Protein AF-A0A4S0I8N6-F1 (afdb_monomer_lite)

Structure (mmCIF, N/CA/C/O backbone):
data_AF-A0A4S0I8N6-F1
#
_entry.id   AF-A0A4S0I8N6-F1
#
loop_
_atom_site.group_PDB
_atom_site.id
_atom_site.type_symbol
_atom_site.label_atom_id
_atom_site.label_alt_id
_atom_site.label_comp_id
_atom_site.label_asym_id
_atom_site.label_entity_id
_atom_site.label_seq_id
_atom_site.pdbx_PDB_ins_code
_atom_site.Cartn_x
_atom_site.Cartn_y
_atom_site.Cartn_z
_atom_site.occupancy
_atom_site.B_iso_or_equiv
_atom_site.auth_seq_id
_atom_site.auth_comp_id
_atom_site.auth_asym_id
_atom_site.auth_atom_id
_atom_site.pdbx_PDB_model_num
ATOM 1 N N . GLY A 1 1 ? 39.212 -4.561 -5.520 1.00 42.09 1 GLY A N 1
ATOM 2 C CA . GLY A 1 1 ? 37.878 -4.987 -5.973 1.00 42.09 1 GLY A CA 1
ATOM 3 C C . GLY A 1 1 ? 37.322 -5.950 -4.957 1.00 42.09 1 GLY A C 1
ATOM 4 O O . GLY A 1 1 ? 37.883 -7.023 -4.812 1.00 42.09 1 GLY A O 1
ATOM 5 N N . GLY A 1 2 ? 36.308 -5.541 -4.199 1.00 39.41 2 GLY A N 1
ATOM 6 C CA . GLY A 1 2 ? 35.622 -6.404 -3.240 1.00 39.41 2 GLY A CA 1
ATOM 7 C C . GLY A 1 2 ? 34.197 -6.607 -3.722 1.00 39.41 2 GLY A C 1
ATOM 8 O O . GLY A 1 2 ? 33.396 -5.681 -3.649 1.00 39.41 2 GLY A O 1
ATOM 9 N N . GLY A 1 3 ? 33.908 -7.778 -4.287 1.00 42.12 3 GLY A N 1
ATOM 10 C CA . GLY A 1 3 ? 32.547 -8.160 -4.640 1.00 42.12 3 GLY A CA 1
ATOM 11 C C . GLY A 1 3 ? 31.750 -8.406 -3.365 1.00 42.12 3 GLY A C 1
ATOM 12 O O . GLY A 1 3 ? 32.139 -9.232 -2.542 1.00 42.12 3 GLY A O 1
ATOM 13 N N . VAL A 1 4 ? 30.657 -7.669 -3.190 1.00 55.50 4 VAL A N 1
ATOM 14 C CA . VAL A 1 4 ? 29.707 -7.899 -2.101 1.00 55.50 4 VAL A CA 1
ATOM 15 C C . VAL A 1 4 ? 28.977 -9.206 -2.400 1.00 55.50 4 VAL A C 1
ATOM 17 O O . VAL A 1 4 ?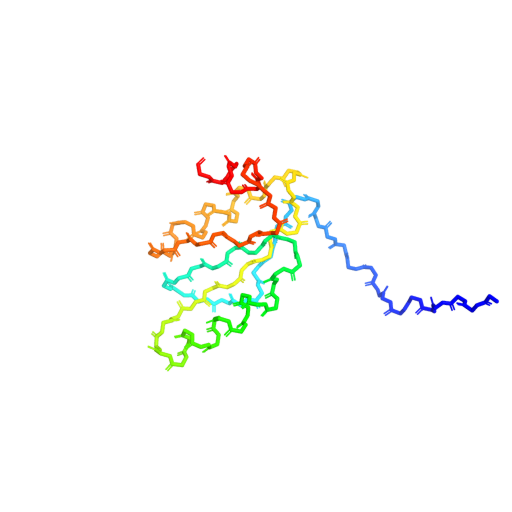 28.308 -9.326 -3.426 1.00 55.50 4 VAL A O 1
ATOM 20 N N . GLY A 1 5 ? 29.134 -10.197 -1.522 1.00 44.62 5 GLY A N 1
ATOM 21 C CA . GLY A 1 5 ? 28.418 -11.464 -1.606 1.00 44.62 5 GLY A CA 1
ATOM 22 C C . GLY A 1 5 ? 26.913 -11.230 -1.516 1.00 44.62 5 GLY A C 1
ATOM 23 O O . GLY A 1 5 ? 26.405 -10.791 -0.486 1.00 44.62 5 GLY A O 1
ATOM 24 N N . TRP A 1 6 ? 26.198 -11.512 -2.603 1.00 49.91 6 TRP A N 1
ATOM 25 C CA . TRP A 1 6 ? 24.740 -11.519 -2.630 1.00 49.91 6 TRP A CA 1
ATOM 26 C C . TRP A 1 6 ? 24.221 -12.712 -1.821 1.00 49.91 6 TRP A C 1
ATOM 28 O O . TRP A 1 6 ? 24.116 -13.830 -2.319 1.00 49.91 6 TRP A O 1
ATOM 38 N N . ALA A 1 7 ? 23.891 -12.470 -0.554 1.00 52.59 7 ALA A N 1
ATOM 39 C CA . ALA A 1 7 ? 23.180 -13.414 0.300 1.00 52.59 7 ALA A CA 1
ATOM 40 C C . ALA A 1 7 ? 21.666 -13.202 0.155 1.00 52.59 7 ALA A C 1
ATOM 42 O O . ALA A 1 7 ? 20.999 -12.692 1.049 1.00 52.59 7 ALA A O 1
ATOM 43 N N . GLY A 1 8 ? 21.114 -13.566 -0.999 1.00 54.03 8 GLY A N 1
ATOM 44 C CA . GLY A 1 8 ? 19.674 -13.528 -1.216 1.00 54.03 8 GLY A CA 1
ATOM 45 C C . GLY A 1 8 ? 19.250 -14.724 -2.042 1.00 54.03 8 GLY A C 1
ATOM 46 O O . GLY A 1 8 ? 19.594 -14.807 -3.218 1.00 54.03 8 GLY A O 1
ATOM 47 N N . ARG A 1 9 ? 18.486 -15.653 -1.453 1.00 57.84 9 ARG A N 1
ATOM 48 C CA . ARG A 1 9 ? 17.679 -16.570 -2.264 1.00 57.84 9 ARG A CA 1
ATOM 49 C C . ARG A 1 9 ? 16.806 -15.692 -3.153 1.00 57.84 9 ARG A C 1
ATOM 51 O O . ARG A 1 9 ? 15.998 -14.929 -2.628 1.00 57.84 9 ARG A O 1
ATOM 58 N N . GLY A 1 10 ? 16.995 -15.771 -4.467 1.00 52.16 10 GLY A N 1
ATOM 59 C CA . GLY A 1 10 ? 16.109 -15.109 -5.413 1.00 52.16 10 GLY A CA 1
ATOM 60 C C . GLY A 1 10 ? 14.700 -15.643 -5.194 1.00 52.16 10 GLY A C 1
ATOM 61 O O . GLY A 1 10 ? 14.418 -16.794 -5.517 1.00 52.16 10 GLY A O 1
ATOM 62 N N . LEU A 1 11 ? 13.837 -14.845 -4.571 1.00 66.12 11 LEU A N 1
ATOM 63 C CA . LEU A 1 11 ? 12.417 -15.152 -4.524 1.00 66.12 11 LEU A CA 1
ATOM 64 C C . LEU A 1 11 ? 11.886 -14.958 -5.941 1.00 66.12 11 LEU A C 1
ATOM 66 O O . LEU A 1 11 ? 12.106 -13.907 -6.544 1.00 66.12 11 LEU A O 1
ATOM 70 N N . VAL A 1 12 ? 11.219 -15.978 -6.476 1.00 74.94 12 VAL A N 1
ATOM 71 C CA . VAL A 1 12 ? 10.524 -15.857 -7.757 1.00 74.94 12 VAL A CA 1
ATOM 72 C C . VAL A 1 12 ? 9.423 -14.819 -7.568 1.00 74.94 12 VAL A C 1
ATOM 74 O O . VAL A 1 12 ? 8.552 -14.969 -6.713 1.00 74.94 12 VAL A O 1
ATOM 77 N N . VAL A 1 13 ? 9.515 -13.729 -8.321 1.00 76.31 13 VAL A N 1
ATOM 78 C CA . VAL A 1 13 ? 8.498 -12.685 -8.362 1.00 76.31 13 VAL A CA 1
ATOM 79 C C . VAL A 1 13 ? 7.786 -12.807 -9.694 1.00 76.31 13 VAL A C 1
ATOM 81 O O . VAL A 1 13 ? 8.416 -12.671 -10.743 1.00 76.31 13 VAL A O 1
ATOM 84 N N . ASP A 1 14 ? 6.477 -13.034 -9.646 1.00 84.50 14 ASP A N 1
ATOM 85 C CA . ASP A 1 14 ? 5.653 -12.998 -10.846 1.00 84.50 14 ASP A CA 1
ATOM 86 C C . ASP A 1 14 ? 5.686 -11.587 -11.440 1.00 84.50 14 ASP A C 1
ATOM 88 O O . ASP A 1 14 ? 5.355 -10.596 -10.777 1.00 84.50 14 ASP A O 1
ATOM 92 N N . ILE A 1 15 ? 6.129 -11.493 -12.695 1.00 87.44 15 ILE A N 1
ATOM 93 C CA . ILE A 1 15 ? 6.238 -10.222 -13.409 1.00 87.44 15 ILE A CA 1
ATOM 94 C C . ILE A 1 15 ? 4.852 -9.580 -13.490 1.00 87.44 15 ILE A C 1
ATOM 96 O O . ILE A 1 15 ? 3.880 -10.214 -13.894 1.00 87.44 15 ILE A O 1
ATOM 100 N N . GLY A 1 16 ? 4.771 -8.304 -13.115 1.00 90.31 16 GLY A N 1
ATOM 101 C CA . GLY A 1 16 ? 3.519 -7.550 -13.138 1.00 90.31 16 GLY A CA 1
ATOM 102 C C . GLY A 1 16 ? 2.566 -7.852 -11.988 1.00 90.31 16 GLY A C 1
ATOM 103 O O . GLY A 1 16 ? 1.421 -7.411 -12.035 1.00 90.31 16 GLY A O 1
ATOM 104 N N . LYS A 1 17 ? 3.009 -8.590 -10.963 1.00 93.69 17 LYS A N 1
ATOM 105 C CA . LYS A 1 17 ? 2.241 -8.774 -9.731 1.00 93.69 17 LYS A CA 1
ATOM 106 C C . LYS A 1 17 ? 2.762 -7.883 -8.620 1.00 93.69 17 LYS A C 1
ATOM 108 O O . LYS A 1 17 ? 3.959 -7.869 -8.331 1.00 93.69 17 LYS A O 1
ATOM 113 N N . GLY A 1 18 ? 1.859 -7.180 -7.950 1.00 93.69 18 GLY A N 1
ATOM 114 C CA . GLY A 1 18 ? 2.163 -6.468 -6.714 1.00 93.69 18 GLY A CA 1
ATOM 115 C C . GLY A 1 18 ? 2.086 -7.402 -5.509 1.00 93.69 18 GLY A C 1
ATOM 116 O O . GLY A 1 18 ? 1.926 -8.617 -5.643 1.00 93.69 18 GLY A O 1
ATOM 117 N N . ARG A 1 19 ? 2.217 -6.844 -4.309 1.00 95.38 19 ARG A N 1
ATOM 118 C CA . ARG A 1 19 ? 2.019 -7.579 -3.054 1.00 95.38 19 ARG A CA 1
ATOM 119 C C . ARG A 1 19 ? 1.383 -6.692 -1.996 1.00 95.38 19 ARG A C 1
ATOM 121 O O . ARG A 1 19 ? 1.668 -5.500 -1.935 1.00 95.38 19 ARG A O 1
ATOM 128 N N . ILE A 1 20 ? 0.579 -7.291 -1.126 1.00 97.19 20 ILE A N 1
ATOM 129 C CA . ILE A 1 20 ? 0.199 -6.662 0.139 1.00 97.19 20 ILE A CA 1
ATOM 130 C C . ILE A 1 20 ? 1.347 -6.871 1.124 1.00 97.19 20 ILE A C 1
ATOM 132 O O . ILE A 1 20 ? 1.828 -7.993 1.279 1.00 97.19 20 ILE A O 1
ATOM 136 N N . VAL A 1 21 ? 1.804 -5.796 1.762 1.00 97.06 21 VAL A N 1
ATOM 137 C CA . VAL A 1 21 ? 2.823 -5.856 2.823 1.00 97.06 21 VAL A CA 1
ATOM 138 C C . VAL A 1 21 ? 2.215 -5.678 4.213 1.00 97.06 21 VAL A C 1
ATOM 140 O O . VAL A 1 21 ? 2.806 -6.116 5.195 1.00 97.06 21 VAL A O 1
ATOM 143 N N . ARG A 1 22 ? 1.023 -5.076 4.291 1.00 97.88 22 ARG A N 1
ATOM 144 C CA . ARG A 1 22 ? 0.223 -4.921 5.509 1.00 97.88 22 ARG A CA 1
ATOM 145 C C . ARG A 1 22 ? -1.252 -4.965 5.136 1.00 97.88 22 ARG A C 1
ATOM 147 O O . ARG A 1 22 ? -1.665 -4.208 4.263 1.00 97.88 22 ARG A O 1
ATOM 154 N N . GLU A 1 23 ? -2.025 -5.829 5.782 1.00 97.94 23 GLU A N 1
ATOM 155 C CA . GLU A 1 23 ? -3.481 -5.892 5.599 1.00 97.94 23 GLU A CA 1
ATOM 156 C C . GLU A 1 23 ? -4.186 -4.884 6.522 1.00 97.94 23 GLU A C 1
ATOM 158 O O . GLU A 1 23 ? -3.745 -4.614 7.640 1.00 97.94 23 GLU A O 1
ATOM 163 N N . GLY A 1 24 ? -5.296 -4.345 6.036 1.00 96.88 24 GLY A N 1
ATOM 164 C CA . GLY A 1 24 ? -6.181 -3.402 6.709 1.00 96.88 24 GLY A CA 1
ATOM 165 C C . GLY A 1 24 ? -7.559 -3.424 6.044 1.00 96.88 24 GLY A C 1
ATOM 166 O O . GLY A 1 24 ? -7.871 -4.337 5.282 1.00 96.88 24 GLY A O 1
ATOM 167 N N . SER A 1 25 ? -8.416 -2.451 6.356 1.00 94.44 25 SER A N 1
ATOM 168 C CA . SER A 1 25 ? -9.829 -2.527 5.946 1.00 94.44 25 SER A CA 1
ATOM 169 C C . SER A 1 25 ? -10.475 -1.222 5.501 1.00 94.44 25 SER A C 1
ATOM 171 O O . SER A 1 25 ? -11.496 -1.281 4.826 1.00 94.44 25 SER A O 1
ATOM 173 N N . LYS A 1 26 ? -9.929 -0.051 5.853 1.00 93.50 26 LYS A N 1
ATOM 174 C CA . LYS A 1 26 ? -10.589 1.234 5.575 1.00 93.50 26 LYS A CA 1
ATOM 175 C C . LYS A 1 26 ? -9.867 2.060 4.515 1.00 93.50 26 LYS A C 1
ATOM 177 O O . LYS A 1 26 ? -10.497 2.528 3.572 1.00 93.50 26 LYS A O 1
ATOM 182 N N . PHE A 1 27 ? -8.548 2.176 4.638 1.00 96.62 27 PHE A N 1
ATOM 183 C CA . PHE A 1 27 ? -7.686 2.899 3.700 1.00 96.62 27 PHE A CA 1
ATOM 184 C C . PHE A 1 27 ? -6.727 1.942 2.999 1.00 96.62 27 PHE A C 1
ATOM 186 O O . PHE A 1 27 ? -6.318 0.942 3.585 1.00 96.62 27 PHE A O 1
ATOM 193 N N . ALA A 1 28 ? -6.324 2.271 1.777 1.00 97.94 28 ALA A N 1
ATOM 194 C CA . ALA A 1 28 ? -5.259 1.583 1.062 1.00 97.94 28 ALA A CA 1
ATOM 195 C C . ALA A 1 28 ? -4.204 2.575 0.565 1.00 97.94 28 ALA A C 1
ATOM 197 O O . ALA A 1 28 ? -4.528 3.549 -0.112 1.00 97.94 28 ALA A O 1
ATOM 198 N N . LEU A 1 29 ? -2.937 2.286 0.859 1.00 97.31 29 LEU A N 1
ATOM 199 C CA . LEU A 1 29 ? -1.773 2.959 0.290 1.00 97.31 29 LEU A CA 1
ATOM 200 C C . LEU A 1 29 ? -1.118 2.021 -0.724 1.00 97.31 29 LEU A C 1
ATOM 202 O O . LEU A 1 29 ? -0.617 0.958 -0.355 1.00 97.31 29 LEU A O 1
ATOM 206 N N . LEU A 1 30 ? -1.125 2.399 -2.000 1.00 96.06 30 LEU A N 1
ATOM 207 C CA . LEU A 1 30 ? -0.437 1.681 -3.068 1.00 96.06 30 LEU A CA 1
ATOM 208 C C . LEU A 1 30 ? 0.863 2.408 -3.406 1.00 96.06 30 LEU A C 1
ATOM 210 O O . LEU A 1 30 ? 0.858 3.428 -4.094 1.00 96.06 30 LEU A O 1
ATOM 214 N N . SER A 1 31 ? 1.975 1.877 -2.911 1.00 94.38 31 SER A N 1
ATOM 215 C CA . SER A 1 31 ? 3.304 2.410 -3.175 1.00 94.38 31 SER A CA 1
ATOM 216 C C . SER A 1 31 ? 3.848 1.899 -4.505 1.00 94.38 31 SER A C 1
ATOM 218 O O . SER A 1 31 ? 3.781 0.702 -4.801 1.00 94.38 31 SER A O 1
ATOM 220 N N . PHE A 1 32 ? 4.441 2.800 -5.280 1.00 89.56 32 PHE A N 1
ATOM 221 C CA . PHE A 1 32 ? 5.252 2.480 -6.442 1.00 89.56 32 PHE A CA 1
ATOM 222 C C . PHE A 1 32 ? 6.627 3.157 -6.323 1.00 89.56 32 PHE A C 1
ATOM 224 O O . PHE A 1 32 ? 6.727 4.374 -6.178 1.00 89.56 32 PHE A O 1
ATOM 231 N N . GLY A 1 33 ? 7.702 2.363 -6.385 1.00 83.38 33 GLY A N 1
ATOM 232 C CA . GLY A 1 33 ? 9.080 2.845 -6.250 1.00 83.38 33 GLY A CA 1
ATOM 233 C C . GLY A 1 33 ? 9.617 2.774 -4.815 1.00 83.38 33 GLY A C 1
ATOM 234 O O . GLY A 1 33 ? 9.379 1.812 -4.090 1.00 83.38 33 GLY A O 1
ATOM 235 N N . THR A 1 34 ? 10.391 3.778 -4.407 1.00 84.88 34 THR A N 1
ATOM 236 C CA . THR A 1 34 ? 11.188 3.794 -3.162 1.00 84.88 34 THR A CA 1
ATOM 237 C C . THR A 1 34 ? 10.416 4.205 -1.906 1.00 84.88 34 THR A C 1
ATOM 239 O O . THR A 1 34 ? 10.965 4.168 -0.809 1.00 84.88 34 THR A O 1
ATOM 242 N N . ARG A 1 35 ? 9.128 4.541 -2.035 1.00 88.06 35 ARG A N 1
ATOM 243 C CA . ARG A 1 35 ? 8.293 5.134 -0.971 1.00 88.06 35 ARG A CA 1
ATOM 244 C C . ARG A 1 35 ? 7.541 4.129 -0.096 1.00 88.06 35 ARG A C 1
ATOM 246 O O . ARG A 1 35 ? 6.645 4.506 0.658 1.00 88.06 35 ARG A O 1
ATOM 253 N N . LEU A 1 36 ? 7.902 2.848 -0.163 1.00 93.25 36 LEU A N 1
ATOM 254 C CA . LEU A 1 36 ? 7.222 1.800 0.602 1.00 93.25 36 LEU A CA 1
ATOM 255 C C . LEU A 1 36 ? 7.377 1.986 2.118 1.00 93.25 36 LEU A C 1
ATOM 257 O O . LEU A 1 36 ? 6.421 1.773 2.858 1.00 93.25 36 LEU A O 1
ATOM 261 N N . GLN A 1 37 ? 8.565 2.388 2.581 1.00 94.62 37 GLN A N 1
ATOM 262 C CA . GLN A 1 37 ? 8.814 2.613 4.011 1.00 94.62 37 GLN A CA 1
ATOM 263 C C . GLN A 1 37 ? 8.006 3.799 4.545 1.00 94.62 37 GLN A C 1
ATOM 265 O O . GLN A 1 37 ? 7.403 3.685 5.609 1.00 94.62 37 GLN A O 1
ATOM 270 N N . ASP A 1 38 ? 7.901 4.878 3.765 1.00 94.56 38 ASP A N 1
ATOM 271 C CA . ASP A 1 38 ? 7.063 6.034 4.103 1.00 94.56 38 ASP A CA 1
ATOM 272 C C . ASP A 1 38 ? 5.582 5.621 4.231 1.00 94.56 38 ASP A C 1
ATOM 274 O O . ASP A 1 38 ? 4.897 6.019 5.171 1.00 94.56 38 ASP A O 1
ATOM 278 N N . CYS A 1 39 ? 5.092 4.749 3.338 1.00 96.75 39 CYS A N 1
ATOM 279 C CA . CYS A 1 39 ? 3.724 4.220 3.416 1.00 96.75 39 CYS A CA 1
ATOM 280 C C . CYS A 1 39 ? 3.494 3.348 4.659 1.00 96.75 39 CYS A C 1
ATOM 282 O O . CYS A 1 39 ? 2.415 3.391 5.247 1.00 96.75 39 CYS A O 1
ATOM 284 N N . LEU A 1 40 ? 4.485 2.549 5.064 1.00 97.69 40 LEU A N 1
ATOM 285 C CA . LEU A 1 40 ? 4.401 1.745 6.285 1.00 97.69 40 LEU A CA 1
ATOM 286 C C . LEU A 1 40 ? 4.363 2.633 7.533 1.00 97.69 40 LEU A C 1
ATOM 288 O O . LEU A 1 40 ? 3.513 2.410 8.390 1.00 97.69 40 LEU A O 1
ATOM 292 N N . ALA A 1 41 ? 5.213 3.661 7.605 1.00 97.50 41 ALA A N 1
ATOM 293 C CA . ALA A 1 41 ? 5.198 4.629 8.702 1.00 97.50 41 ALA A CA 1
ATOM 294 C C . ALA A 1 41 ? 3.841 5.346 8.804 1.00 97.50 41 ALA A C 1
ATOM 296 O O . ALA A 1 41 ? 3.232 5.374 9.872 1.00 97.50 41 ALA A O 1
ATOM 297 N N . ALA A 1 42 ? 3.304 5.816 7.673 1.00 96.69 42 ALA A N 1
ATOM 298 C CA . ALA A 1 42 ? 1.978 6.428 7.627 1.00 96.69 42 ALA A CA 1
ATOM 299 C C . ALA A 1 42 ? 0.869 5.462 8.081 1.00 96.69 42 ALA A C 1
ATOM 301 O O . ALA A 1 42 ? -0.046 5.857 8.798 1.00 96.69 42 ALA A O 1
ATOM 302 N N . ALA A 1 43 ? 0.938 4.184 7.701 1.00 97.56 43 ALA A N 1
ATOM 303 C CA . ALA A 1 43 ? -0.050 3.187 8.109 1.00 97.56 43 ALA A CA 1
ATOM 304 C C . ALA A 1 43 ? -0.008 2.861 9.615 1.00 97.56 43 ALA A C 1
ATOM 306 O O . ALA A 1 43 ? -1.043 2.494 10.183 1.00 97.56 43 ALA A O 1
ATOM 307 N N . GLU A 1 44 ? 1.154 2.997 10.260 1.00 97.56 44 GLU A N 1
ATOM 308 C CA . GLU A 1 44 ? 1.290 2.902 11.717 1.00 97.56 44 GLU A CA 1
ATOM 309 C C . GLU A 1 44 ? 0.672 4.116 12.418 1.00 97.56 44 GLU A C 1
ATOM 311 O O . GLU A 1 44 ? -0.139 3.939 13.326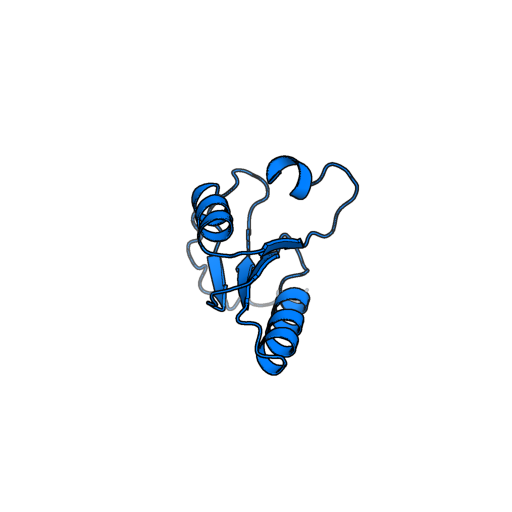 1.00 97.56 44 GLU A O 1
ATOM 316 N N . GLU A 1 45 ? 0.950 5.336 11.948 1.00 97.81 45 GLU A N 1
ATOM 317 C CA . GLU A 1 45 ? 0.326 6.559 12.478 1.00 97.81 45 GLU A CA 1
ATOM 318 C C . GLU A 1 45 ? -1.203 6.541 12.322 1.00 97.81 45 GLU A C 1
ATOM 320 O O . GLU A 1 45 ? -1.944 6.801 13.274 1.00 97.81 45 GLU A O 1
ATOM 325 N N . LEU A 1 46 ? -1.693 6.154 11.141 1.00 95.88 46 LEU A N 1
ATOM 326 C CA . LEU A 1 46 ? -3.121 5.973 10.876 1.00 95.88 46 LEU A CA 1
ATOM 327 C C . LEU A 1 46 ? -3.718 4.879 11.770 1.00 95.88 46 LEU A C 1
ATOM 329 O O . LEU A 1 46 ? -4.801 5.060 12.326 1.00 95.88 46 LEU A O 1
ATOM 333 N N . GLY A 1 47 ? -3.001 3.770 11.963 1.00 95.62 47 GLY A N 1
ATOM 334 C CA . GLY A 1 47 ? -3.402 2.695 12.868 1.00 95.62 47 GLY A CA 1
ATOM 335 C C . GLY A 1 47 ? -3.564 3.173 14.312 1.00 95.62 47 GLY A C 1
ATOM 336 O O . GLY A 1 47 ? -4.581 2.873 14.938 1.00 95.62 47 GLY A O 1
ATOM 337 N N . ALA A 1 48 ? -2.623 3.978 14.814 1.00 96.50 48 ALA A N 1
ATOM 338 C CA . ALA A 1 48 ? -2.694 4.587 16.143 1.00 96.50 48 ALA A CA 1
ATOM 339 C C . ALA A 1 48 ? -3.891 5.545 16.297 1.00 96.50 48 ALA A C 1
ATOM 341 O O . ALA A 1 48 ? -4.445 5.672 17.387 1.00 96.50 48 ALA A O 1
ATOM 342 N N . ALA A 1 49 ? -4.340 6.163 15.201 1.00 96.25 49 ALA A N 1
ATOM 343 C CA . ALA A 1 49 ? -5.550 6.983 15.145 1.00 96.25 49 ALA A CA 1
ATOM 344 C C . ALA A 1 49 ? -6.851 6.177 14.921 1.00 96.25 49 ALA A C 1
ATOM 346 O O . ALA A 1 49 ? -7.919 6.764 14.742 1.00 96.25 49 ALA A O 1
ATOM 347 N N . GLY A 1 50 ? -6.794 4.839 14.909 1.00 95.88 50 GLY A N 1
ATOM 348 C CA . GLY A 1 50 ? -7.954 3.967 14.680 1.00 95.88 50 GLY A CA 1
ATOM 349 C C . GLY A 1 50 ? -8.356 3.816 13.207 1.00 95.88 50 GLY A C 1
ATOM 350 O O . GLY A 1 50 ? -9.445 3.325 12.903 1.00 95.88 50 GLY A O 1
ATOM 351 N N . LEU A 1 51 ? -7.493 4.221 12.274 1.00 95.38 51 LEU A N 1
ATOM 352 C CA . LEU A 1 51 ? -7.718 4.153 10.832 1.00 95.38 51 LEU A CA 1
ATOM 353 C C . LEU A 1 51 ? -6.980 2.941 10.244 1.00 95.38 51 LEU A C 1
ATOM 355 O O . LEU A 1 51 ? -5.818 3.001 9.839 1.00 95.38 51 LEU A O 1
ATOM 359 N N . SER A 1 52 ? -7.685 1.810 10.193 1.00 97.25 52 SER A N 1
ATOM 360 C CA . SER A 1 52 ? -7.186 0.556 9.614 1.00 97.25 52 SER A CA 1
ATOM 361 C C . SER A 1 52 ? -6.750 0.739 8.153 1.00 97.25 52 SER A C 1
ATOM 363 O O . SER A 1 52 ? -7.568 1.067 7.289 1.00 97.25 52 SER A O 1
ATOM 365 N N . THR A 1 53 ? -5.464 0.507 7.877 1.00 98.31 53 THR A N 1
ATOM 366 C CA . THR A 1 53 ? -4.823 0.876 6.604 1.00 98.31 53 THR A CA 1
ATOM 367 C C . THR A 1 53 ? -4.047 -0.293 5.999 1.00 98.31 53 THR A C 1
ATOM 369 O O . THR A 1 53 ? -3.100 -0.801 6.600 1.00 98.31 53 THR A O 1
ATOM 372 N N . THR A 1 54 ? -4.426 -0.688 4.789 1.00 98.56 54 THR A N 1
ATOM 373 C CA . THR A 1 54 ? -3.682 -1.621 3.943 1.00 98.56 54 THR A CA 1
ATOM 374 C C . THR A 1 54 ? -2.514 -0.903 3.280 1.00 98.56 54 THR A C 1
ATOM 376 O O . THR A 1 54 ? -2.670 0.210 2.779 1.00 98.56 54 THR A O 1
ATOM 379 N N . VAL A 1 55 ? -1.356 -1.558 3.209 1.00 98.19 55 VAL A N 1
ATOM 380 C CA . VAL A 1 55 ? -0.211 -1.095 2.417 1.00 98.19 55 VAL A CA 1
ATOM 381 C C . VAL A 1 55 ? 0.127 -2.150 1.377 1.00 98.19 55 VAL A C 1
ATOM 383 O O . VAL A 1 55 ? 0.346 -3.322 1.696 1.00 98.19 55 VAL A O 1
ATOM 386 N N . ALA A 1 56 ? 0.180 -1.718 0.123 1.00 97.38 56 ALA A N 1
ATOM 387 C CA . ALA A 1 56 ? 0.512 -2.531 -1.029 1.00 97.38 56 ALA A CA 1
ATOM 388 C C . ALA A 1 56 ? 1.726 -1.952 -1.761 1.00 97.38 56 ALA A C 1
ATOM 390 O O . ALA A 1 56 ? 1.884 -0.741 -1.880 1.00 97.38 56 ALA A O 1
ATOM 391 N N . ASP A 1 57 ? 2.569 -2.837 -2.274 1.00 95.19 57 ASP A N 1
ATOM 392 C CA . ASP A 1 57 ? 3.733 -2.530 -3.097 1.00 95.19 57 ASP A CA 1
ATOM 393 C C . ASP A 1 57 ? 3.438 -3.002 -4.525 1.00 95.19 57 ASP A C 1
ATOM 395 O O . ASP A 1 57 ? 3.264 -4.202 -4.769 1.00 95.19 57 ASP A O 1
ATOM 399 N N . ALA A 1 58 ? 3.334 -2.059 -5.462 1.00 92.50 58 ALA A N 1
ATOM 400 C CA . ALA A 1 58 ? 2.992 -2.346 -6.849 1.00 92.50 58 ALA A CA 1
ATOM 401 C C . ALA A 1 58 ? 4.090 -3.145 -7.572 1.00 92.50 58 ALA A C 1
ATOM 403 O O . ALA A 1 58 ? 3.774 -3.933 -8.462 1.00 92.50 58 ALA A O 1
ATOM 404 N N . ARG A 1 59 ? 5.365 -2.970 -7.183 1.00 91.19 59 ARG A N 1
ATOM 405 C CA . ARG A 1 59 ? 6.593 -3.563 -7.764 1.00 91.19 59 ARG A CA 1
ATOM 406 C C . ARG A 1 59 ? 6.872 -3.303 -9.252 1.00 91.19 59 ARG A C 1
ATOM 408 O O . ARG A 1 59 ? 8.036 -3.252 -9.638 1.00 91.19 59 ARG A O 1
ATOM 415 N N . PHE A 1 60 ? 5.853 -3.127 -10.088 1.00 88.75 60 PHE A N 1
ATOM 416 C CA . PHE A 1 60 ? 5.967 -2.987 -11.538 1.00 88.75 60 PHE A CA 1
ATOM 417 C C . PHE A 1 60 ? 5.116 -1.818 -12.033 1.00 88.75 60 PHE A C 1
ATOM 419 O O . PHE A 1 60 ? 3.927 -1.744 -11.737 1.00 88.75 60 PHE A O 1
ATOM 426 N N . ALA A 1 61 ? 5.709 -0.936 -12.842 1.00 82.62 61 ALA A N 1
ATOM 427 C CA . ALA A 1 61 ? 4.939 0.067 -13.581 1.00 82.62 61 ALA A CA 1
ATOM 428 C C . ALA A 1 61 ? 4.155 -0.574 -14.729 1.00 82.62 61 ALA A C 1
ATOM 430 O O . ALA A 1 61 ? 3.060 -0.125 -15.051 1.00 82.62 61 ALA A O 1
ATOM 431 N N . LYS A 1 62 ? 4.743 -1.585 -15.388 1.00 82.19 62 LYS A N 1
ATOM 432 C CA . LYS A 1 62 ? 4.149 -2.323 -16.507 1.00 82.19 62 LYS A CA 1
ATOM 433 C C . LYS A 1 62 ? 4.656 -3.778 -16.530 1.00 82.19 62 LYS A C 1
ATOM 435 O O . LYS A 1 62 ? 5.857 -3.984 -16.353 1.00 82.19 62 LYS A O 1
ATOM 440 N N . PRO A 1 63 ? 3.780 -4.759 -16.808 1.00 87.81 63 PRO A N 1
ATOM 441 C CA . PRO A 1 63 ? 2.327 -4.613 -16.743 1.00 87.81 63 PRO A CA 1
ATOM 442 C C . PRO A 1 63 ? 1.881 -4.295 -15.305 1.00 87.81 63 PRO A C 1
ATOM 444 O O . PRO A 1 63 ? 2.537 -4.696 -14.347 1.00 87.81 63 PRO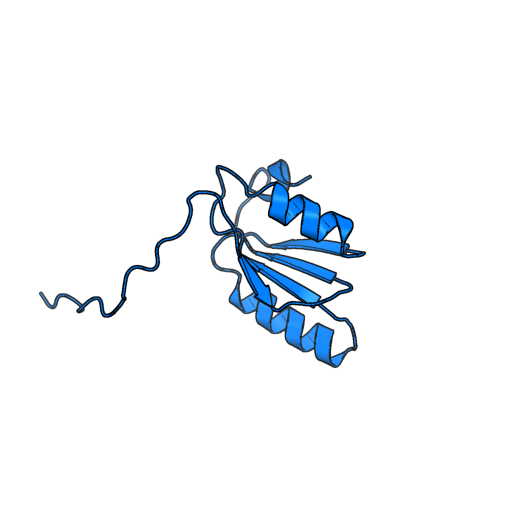 A O 1
ATOM 447 N N . LEU A 1 64 ? 0.799 -3.526 -15.166 1.00 86.31 64 LEU A N 1
ATOM 448 C CA . LEU A 1 64 ? 0.209 -3.217 -13.862 1.00 86.31 64 LEU A CA 1
ATOM 449 C C . LEU A 1 64 ? -0.592 -4.408 -13.343 1.00 86.31 64 LEU A C 1
ATOM 451 O O . LEU A 1 64 ? -1.321 -5.047 -14.106 1.00 86.31 64 LEU A O 1
ATOM 455 N N . ASP A 1 65 ? -0.548 -4.627 -12.030 1.00 94.31 65 ASP A N 1
ATOM 456 C CA . ASP A 1 65 ? -1.403 -5.610 -11.370 1.00 94.31 65 ASP A CA 1
ATOM 457 C C . ASP A 1 65 ? -2.824 -5.061 -11.194 1.00 94.31 65 ASP A C 1
ATOM 459 O O . ASP A 1 65 ? -3.220 -4.583 -10.127 1.00 94.31 65 ASP A O 1
ATOM 463 N N . GLN A 1 66 ? -3.604 -5.086 -12.273 1.00 93.88 66 GLN A N 1
ATOM 464 C CA . GLN A 1 66 ? -4.955 -4.531 -12.260 1.00 93.88 66 GLN A CA 1
ATOM 465 C C . GLN A 1 66 ? -5.880 -5.240 -11.265 1.00 93.88 66 GLN A C 1
ATOM 467 O O . GLN A 1 66 ? -6.805 -4.616 -10.750 1.00 93.88 66 GLN A O 1
ATOM 472 N N . ASP A 1 67 ? -5.646 -6.519 -10.968 1.00 95.88 67 ASP A N 1
ATOM 473 C CA . ASP A 1 67 ? -6.457 -7.257 -9.996 1.00 95.88 67 ASP A CA 1
ATOM 474 C C . ASP A 1 67 ? -6.212 -6.753 -8.578 1.00 95.88 67 ASP A C 1
ATOM 476 O O . ASP A 1 67 ? -7.168 -6.541 -7.829 1.00 95.88 67 ASP A O 1
ATOM 480 N N . LEU A 1 68 ? -4.947 -6.497 -8.231 1.00 95.38 68 LEU A N 1
ATOM 481 C CA . LEU A 1 68 ? -4.582 -5.871 -6.965 1.00 95.38 68 LEU A CA 1
ATOM 482 C C . LEU A 1 68 ? -5.206 -4.479 -6.849 1.00 95.38 68 LEU A C 1
ATOM 484 O O . LEU A 1 68 ? -5.875 -4.196 -5.858 1.00 95.38 68 LEU A O 1
ATOM 488 N N . ILE A 1 69 ? -5.050 -3.636 -7.872 1.00 94.94 69 ILE A N 1
ATOM 489 C CA . ILE A 1 69 ? -5.609 -2.275 -7.881 1.00 94.94 69 ILE A CA 1
ATOM 490 C C . ILE A 1 69 ? -7.132 -2.318 -7.708 1.00 94.94 69 ILE A C 1
ATOM 492 O O . ILE A 1 69 ? -7.676 -1.654 -6.828 1.00 94.94 69 ILE A O 1
ATOM 496 N N . ARG A 1 70 ? -7.831 -3.158 -8.484 1.00 96.12 70 ARG A N 1
ATOM 497 C CA . ARG A 1 70 ? -9.288 -3.327 -8.375 1.00 96.12 70 ARG A CA 1
ATOM 498 C C . ARG A 1 70 ? -9.711 -3.877 -7.020 1.00 96.12 70 ARG A C 1
ATOM 500 O O . ARG A 1 70 ? -10.751 -3.472 -6.510 1.00 96.12 70 ARG A O 1
ATOM 507 N N . ARG A 1 71 ? -8.952 -4.812 -6.439 1.00 96.69 71 ARG A N 1
ATOM 508 C CA . ARG A 1 71 ? -9.213 -5.313 -5.083 1.00 96.69 71 ARG A CA 1
ATOM 509 C C . ARG A 1 71 ? -9.156 -4.155 -4.097 1.00 96.69 71 ARG A C 1
ATOM 511 O O . ARG A 1 71 ? -10.132 -3.950 -3.388 1.00 96.69 71 ARG A O 1
ATOM 518 N N . LEU A 1 72 ? -8.063 -3.391 -4.099 1.00 96.88 72 LEU A N 1
ATOM 519 C CA . LEU A 1 72 ? -7.868 -2.275 -3.179 1.00 96.88 72 LEU A CA 1
ATOM 520 C C . LEU A 1 72 ? -8.965 -1.218 -3.330 1.00 96.88 72 LEU A C 1
ATOM 522 O O . LEU A 1 72 ? -9.545 -0.825 -2.325 1.00 96.88 72 LEU A O 1
ATOM 526 N N . ALA A 1 73 ? -9.300 -0.835 -4.564 1.00 95.50 73 ALA A N 1
ATOM 527 C CA . ALA A 1 73 ? -10.333 0.157 -4.853 1.00 95.50 73 ALA A CA 1
ATOM 528 C C . ALA A 1 73 ? -11.749 -0.287 -4.445 1.00 95.50 73 ALA A C 1
ATOM 530 O O . ALA A 1 73 ? -12.577 0.551 -4.113 1.00 95.50 73 ALA A O 1
ATOM 531 N N . ARG A 1 74 ? -12.053 -1.593 -4.477 1.00 96.62 74 ARG A N 1
ATOM 532 C CA . ARG A 1 74 ? -13.369 -2.112 -4.062 1.00 96.62 74 ARG A CA 1
ATOM 533 C C . ARG A 1 74 ? -13.477 -2.380 -2.567 1.00 96.62 74 ARG A C 1
ATOM 535 O O . ARG A 1 74 ? -14.579 -2.328 -2.035 1.00 96.62 74 ARG A O 1
ATOM 542 N N . SER A 1 75 ? -12.383 -2.776 -1.918 1.00 96.62 75 SER A N 1
ATOM 543 C CA . SER A 1 75 ? -12.410 -3.218 -0.520 1.00 96.62 75 SER A CA 1
ATOM 544 C C . SER A 1 75 ? -12.083 -2.115 0.484 1.00 96.62 75 SER A C 1
ATOM 546 O O . SER A 1 75 ? -12.126 -2.387 1.677 1.00 96.62 75 SER A O 1
ATOM 548 N N . HIS A 1 76 ? -11.723 -0.916 0.025 1.00 97.19 76 HIS A N 1
ATOM 549 C CA . HIS A 1 76 ? -11.382 0.224 0.873 1.00 97.19 76 HIS A CA 1
ATOM 550 C C . HIS A 1 76 ? -12.206 1.436 0.461 1.00 97.19 76 HIS A C 1
ATOM 552 O O . HIS A 1 76 ? -12.530 1.608 -0.711 1.00 97.19 76 HIS A O 1
ATOM 558 N N . GLU A 1 77 ? -12.507 2.296 1.426 1.00 95.75 77 GLU A N 1
ATOM 559 C CA . GLU A 1 77 ? -13.228 3.547 1.181 1.00 95.75 77 GLU A CA 1
ATOM 560 C C . GLU A 1 77 ? -12.347 4.556 0.432 1.00 95.75 77 GLU A C 1
ATOM 562 O O . GLU A 1 77 ? -12.844 5.369 -0.344 1.00 95.75 77 GLU A O 1
ATOM 567 N N . VAL A 1 78 ? -11.032 4.498 0.663 1.00 94.50 78 VAL A N 1
ATOM 568 C CA . VAL A 1 78 ? -10.048 5.412 0.079 1.00 94.50 78 VAL A CA 1
ATOM 569 C C . VAL A 1 78 ? -8.824 4.629 -0.390 1.00 94.50 78 VAL A C 1
ATOM 571 O O . VAL A 1 78 ? -8.233 3.867 0.378 1.00 94.50 78 VAL A O 1
ATOM 574 N N . LEU A 1 79 ? -8.413 4.866 -1.637 1.00 95.69 79 LEU A N 1
ATOM 575 C CA . LEU A 1 79 ? -7.166 4.375 -2.222 1.00 95.69 79 LEU A CA 1
ATOM 576 C C . LEU A 1 79 ? -6.270 5.564 -2.585 1.00 95.69 79 LEU A C 1
ATOM 578 O O . LEU A 1 79 ? -6.673 6.429 -3.358 1.00 95.69 79 LEU A O 1
ATOM 582 N N . VAL A 1 80 ? -5.049 5.581 -2.053 1.00 93.88 80 VAL A N 1
ATOM 583 C CA . VAL A 1 80 ? -4.018 6.581 -2.356 1.00 93.88 80 VAL A CA 1
ATOM 584 C C . VAL A 1 80 ? -2.838 5.893 -3.026 1.00 93.88 80 VAL A C 1
ATOM 586 O O . VAL A 1 80 ? -2.291 4.926 -2.496 1.00 93.88 80 VAL A O 1
ATOM 589 N N . THR A 1 81 ? -2.418 6.401 -4.180 1.00 92.69 81 THR A N 1
ATOM 590 C CA . THR A 1 81 ? -1.177 5.979 -4.836 1.00 92.69 81 THR A CA 1
ATOM 591 C C . THR A 1 81 ? -0.029 6.884 -4.416 1.00 92.69 81 THR A C 1
ATOM 593 O O . THR A 1 81 ? -0.161 8.105 -4.478 1.00 92.69 81 THR A O 1
ATOM 596 N N . VAL A 1 82 ? 1.103 6.298 -4.035 1.00 89.44 82 VAL A N 1
ATOM 597 C CA . VAL A 1 82 ? 2.307 7.034 -3.635 1.00 89.44 82 VAL A CA 1
ATOM 598 C C . VAL A 1 82 ? 3.444 6.643 -4.569 1.00 89.44 82 VAL A C 1
ATOM 600 O O . VAL A 1 82 ? 3.901 5.501 -4.543 1.00 89.44 82 VAL A O 1
ATOM 603 N N . GLU A 1 83 ? 3.895 7.585 -5.393 1.00 84.50 83 GLU A N 1
ATOM 604 C CA . GLU A 1 83 ? 4.984 7.386 -6.350 1.00 84.50 83 GLU A CA 1
ATOM 605 C C . GLU A 1 83 ? 6.052 8.477 -6.238 1.00 84.50 83 GLU A C 1
ATOM 607 O O . GLU A 1 83 ? 5.796 9.577 -5.750 1.00 84.50 83 GLU A O 1
ATOM 612 N N . GLU A 1 84 ? 7.253 8.174 -6.724 1.00 72.69 84 GLU A N 1
ATOM 613 C CA . GLU A 1 84 ? 8.340 9.138 -6.885 1.00 72.69 84 GLU A CA 1
ATOM 614 C C . GLU A 1 84 ? 8.532 9.411 -8.387 1.00 72.69 84 GLU A C 1
ATOM 616 O O . GLU A 1 84 ? 9.240 8.683 -9.079 1.00 72.69 84 GLU A O 1
ATOM 621 N N . GLY A 1 85 ? 7.825 10.420 -8.913 1.00 64.06 85 GLY A N 1
ATOM 622 C CA . GLY A 1 85 ? 7.807 10.764 -10.341 1.00 64.06 85 GLY A CA 1
ATOM 623 C C . GLY A 1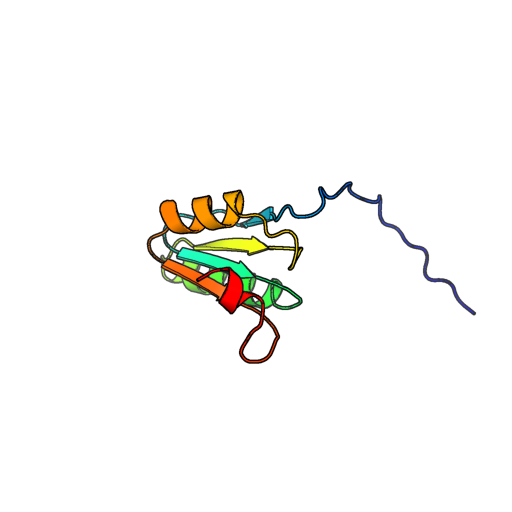 85 ? 6.979 12.018 -10.663 1.00 64.06 85 GLY A C 1
ATOM 624 O O . GLY A 1 85 ? 6.128 12.432 -9.881 1.00 64.06 85 GLY A O 1
ATOM 625 N N . ALA A 1 86 ? 7.260 12.656 -11.805 1.00 49.66 86 ALA A N 1
ATOM 626 C CA . ALA A 1 86 ? 6.572 13.864 -12.278 1.00 49.66 86 ALA A CA 1
ATOM 627 C C . ALA A 1 86 ? 5.204 13.556 -12.933 1.00 49.66 86 ALA A C 1
ATOM 629 O O . ALA A 1 86 ? 4.912 12.412 -13.281 1.00 49.66 86 ALA A O 1
ATOM 630 N N . ILE A 1 87 ? 4.382 14.598 -13.128 1.00 51.88 87 ILE A N 1
ATOM 631 C CA . ILE A 1 87 ? 3.043 14.551 -13.754 1.00 51.88 87 ILE A CA 1
ATOM 632 C C . ILE A 1 87 ? 3.060 13.675 -15.027 1.00 51.88 87 ILE A C 1
ATOM 634 O O . ILE A 1 87 ? 3.821 13.953 -15.952 1.00 51.88 87 ILE A O 1
ATOM 638 N N . GLY A 1 88 ? 2.215 12.632 -15.075 1.00 54.06 88 GLY A N 1
ATOM 639 C CA . GLY A 1 88 ? 2.146 11.649 -16.177 1.00 54.06 88 GLY A CA 1
ATOM 640 C C . GLY A 1 88 ? 2.703 10.246 -15.860 1.00 54.06 88 GLY A C 1
ATOM 641 O O . GLY A 1 88 ? 2.753 9.399 -16.750 1.00 54.06 88 GLY A O 1
ATOM 642 N N . GLY A 1 89 ? 3.116 9.998 -14.610 1.00 62.56 89 GLY A N 1
ATOM 643 C CA . GLY A 1 89 ? 3.650 8.723 -14.104 1.00 62.56 89 GLY A CA 1
ATOM 644 C C . GLY A 1 89 ? 2.609 7.632 -13.806 1.00 62.56 89 GLY A C 1
ATOM 645 O O . GLY A 1 89 ? 1.536 7.590 -14.409 1.00 62.56 89 GLY A O 1
ATOM 646 N N . PHE A 1 90 ? 2.931 6.725 -12.881 1.00 62.12 90 PHE A N 1
ATOM 647 C CA . PHE A 1 90 ? 2.126 5.561 -12.485 1.00 62.12 90 PHE A CA 1
ATOM 648 C C . PHE A 1 90 ? 0.684 5.940 -12.128 1.00 62.12 90 PHE A C 1
ATOM 650 O O . PHE A 1 90 ? -0.242 5.262 -12.574 1.00 62.12 90 PHE A O 1
ATOM 657 N N . ALA A 1 91 ? 0.469 7.057 -11.428 1.00 61.16 91 ALA A N 1
ATOM 658 C CA . ALA A 1 91 ? -0.865 7.511 -11.041 1.00 61.16 91 ALA A CA 1
ATOM 659 C C . ALA A 1 91 ? -1.794 7.763 -12.243 1.00 61.16 91 ALA A C 1
ATOM 661 O O . ALA A 1 91 ? -2.990 7.499 -12.155 1.00 61.16 91 ALA A O 1
ATOM 662 N N . SER A 1 92 ? -1.258 8.190 -13.395 1.00 65.31 92 SER A N 1
ATOM 663 C CA . SER A 1 92 ? -2.059 8.422 -14.612 1.00 65.31 92 SER A CA 1
ATOM 664 C C . SER A 1 92 ? -2.624 7.146 -15.242 1.00 65.31 92 SER A C 1
ATOM 666 O O . SER A 1 92 ? -3.540 7.224 -16.048 1.00 65.31 92 SER A O 1
ATOM 668 N N . HIS A 1 93 ? -2.058 5.981 -14.915 1.00 60.03 93 HIS A N 1
ATOM 669 C CA . HIS A 1 93 ? -2.525 4.684 -15.412 1.00 60.03 93 HIS A CA 1
ATOM 670 C C . HIS A 1 93 ? -3.406 3.946 -14.389 1.00 60.03 93 HIS A C 1
ATOM 67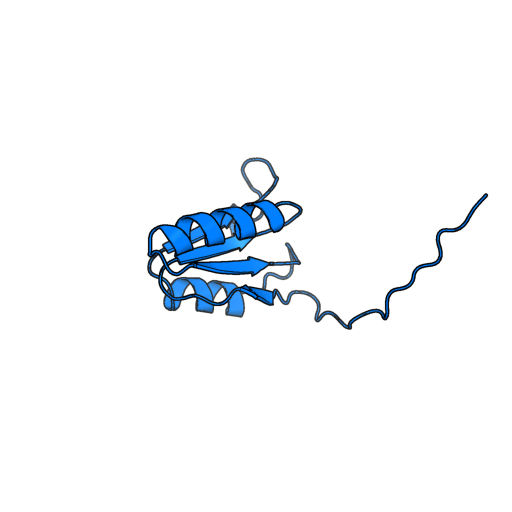2 O O . HIS A 1 93 ? -3.932 2.876 -14.703 1.00 60.03 93 HIS A O 1
ATOM 678 N N . VAL A 1 94 ? -3.515 4.471 -13.163 1.00 59.53 94 VAL A N 1
ATOM 679 C CA . VAL A 1 94 ? -4.344 3.908 -12.087 1.00 59.53 94 VAL A CA 1
ATOM 680 C C . VAL A 1 94 ? -5.732 4.558 -12.045 1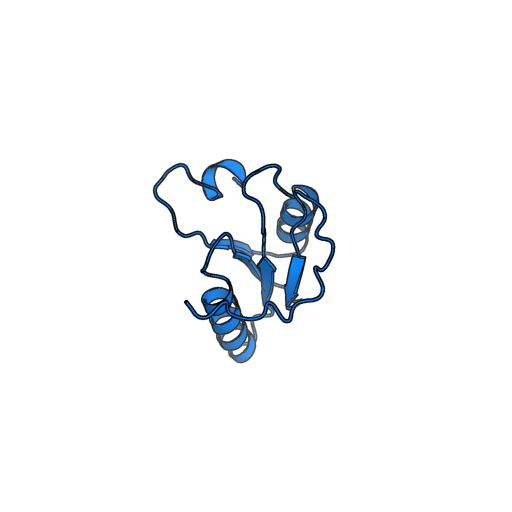.00 59.53 94 VAL A C 1
ATOM 682 O O . VAL A 1 94 ? -6.683 3.875 -11.663 1.00 59.53 94 VAL A O 1
ATOM 685 N N . LEU A 1 95 ? -5.840 5.838 -12.433 1.00 56.41 95 LEU A N 1
ATOM 686 C CA . LEU A 1 95 ? -7.083 6.623 -12.483 1.00 56.41 95 LEU A CA 1
ATOM 687 C C . LEU A 1 95 ? -7.803 6.527 -13.834 1.00 56.41 95 LEU A C 1
ATOM 689 O O . LEU A 1 95 ? -7.112 6.520 -14.877 1.00 56.41 95 LEU A O 1
#

Radius of gyration: 14.93 Å; chains: 1; bounding box: 51×31×33 Å

Secondary structure (DSSP, 8-state):
--------------TT--EEEE--SSEEEEEESSTHHHHHHHHHHHHHTT--EEEEE---SSS--HHHHHHHHHH-SEEEEEESS-TTSTHHHH-

Sequence (95 aa):
GGGVGWAGRGLVVDIGKGRIVREGSKFALLSFGTRLQDCLAAAEELGAAGLSTTVADARFAKPLDQDLIRRLARSHEVLVTVEEGAIGGFASHVL

pLDDT: mean 84.29, std 17.38, range [39.41, 98.56]

Foldseek 3Di:
DDDDDPPDDPDDDDPQDKDWPDDWFAEEEEEEPPCQVVQVVVCVVCVVVVNTYIYMYQDDLPPTPVVVLVCRVVRYPYYDYHYDDDPPGSVVVSD